Protein AF-A0AA39MH72-F1 (afdb_monomer)

InterPro domains:
  IPR013087 Zinc finger C2H2-type [PS00028] (27-48)
  IPR013087 Zinc finger C2H2-type [PS50157] (1-24)

Nearest PDB structures (foldseek):
  2rsi-assembly1_A  TM=3.973E-01  e=6.800E-02  Homo sapiens
  2rsj-assembly1_A  TM=5.321E-01  e=4.941E-01  Homo sapiens
  1wjp-assembly1_A  TM=3.432E-01  e=1.978E-01  Homo sapiens
  2lv2-assembly1_A  TM=4.718E-01  e=2.105E+00  Homo sapiens

Secondary structure (DSSP, 8-state):
-TTTT---SSHHHHHHHHHH-TTS-B-TTT--B-SSHHHHHHHHHHH-TTTEETTTTEE-S-HHHHHHH-SSSPPPTTS-TTT---------

Radius of gyration: 17.0 Å; Cα contacts (8 Å, |Δi|>4): 91; chains: 1; bounding box: 41×19×47 Å

Sequence (92 aa):
CEQCERSFKSQVSLDEHFRGSPNHPKCHVCGRGFRNQPHCDAHCKMIHASAFCMQCQRVFDNLENHYKSSLFHPKCAWCEPERCVGFPAEEA

Structure (mmCIF, N/CA/C/O backbone):
data_AF-A0AA39MH72-F1
#
_entry.id   AF-A0AA39MH72-F1
#
loop_
_atom_site.group_PDB
_atom_site.id
_atom_site.type_symbol
_atom_site.label_atom_id
_atom_site.label_alt_id
_atom_site.label_comp_id
_atom_site.label_asym_id
_atom_site.label_entity_id
_atom_site.label_seq_id
_atom_site.pdbx_PDB_ins_code
_atom_site.Cartn_x
_atom_site.Cartn_y
_atom_site.Cartn_z
_atom_site.occupancy
_atom_site.B_iso_or_equiv
_atom_site.auth_seq_id
_atom_site.auth_comp_id
_atom_site.auth_asym_id
_atom_site.auth_atom_id
_atom_site.pdbx_PDB_model_num
ATOM 1 N N . CYS A 1 1 ? -5.124 3.888 19.745 1.00 80.81 1 CYS A N 1
ATOM 2 C CA . CYS A 1 1 ? -5.015 4.370 18.362 1.00 80.81 1 CYS A CA 1
ATOM 3 C C . CYS A 1 1 ? -5.205 5.874 18.383 1.00 80.81 1 CYS A C 1
ATOM 5 O O . CYS A 1 1 ? -6.319 6.320 18.624 1.00 80.81 1 CYS A O 1
ATOM 7 N N . GLU A 1 2 ? -4.130 6.623 18.154 1.00 80.31 2 GLU A N 1
ATOM 8 C CA . GLU A 1 2 ? -4.155 8.092 18.148 1.00 80.31 2 GLU A CA 1
ATOM 9 C C 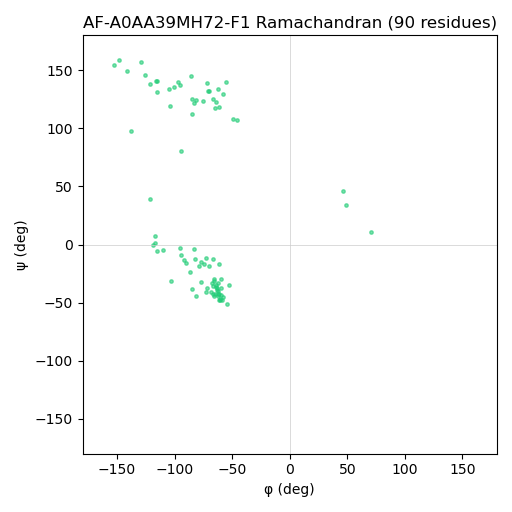. GLU A 1 2 ? -4.979 8.642 16.976 1.00 80.31 2 GLU A C 1
ATOM 11 O O . GLU A 1 2 ? -5.727 9.590 17.145 1.00 80.31 2 GLU A O 1
ATOM 16 N N . GLN A 1 3 ? -4.937 7.984 15.814 1.00 82.44 3 GLN A N 1
ATOM 17 C CA . GLN A 1 3 ? -5.633 8.444 14.608 1.00 82.44 3 GLN A CA 1
ATOM 18 C C . GLN A 1 3 ? -7.142 8.150 14.583 1.00 82.44 3 GLN A C 1
ATOM 20 O O . GLN A 1 3 ? -7.875 8.740 13.798 1.00 82.44 3 GLN A O 1
ATOM 25 N N . CYS A 1 4 ? -7.617 7.223 15.416 1.00 85.62 4 CYS A N 1
ATOM 26 C CA . CYS A 1 4 ? -9.041 6.891 15.538 1.00 85.62 4 CYS A CA 1
ATOM 27 C C . CYS A 1 4 ? -9.593 7.194 16.934 1.00 85.62 4 CYS A C 1
ATOM 29 O O . CYS A 1 4 ? -10.691 6.738 17.240 1.00 85.62 4 CYS A O 1
ATOM 31 N N . GLU A 1 5 ? -8.799 7.840 17.796 1.00 86.56 5 GLU A N 1
ATOM 32 C CA . GLU A 1 5 ? -9.145 8.180 19.186 1.00 86.56 5 GLU A CA 1
ATOM 33 C C . GLU A 1 5 ? -9.730 6.993 19.984 1.00 86.56 5 GLU A C 1
ATOM 35 O O . GLU A 1 5 ? -10.601 7.130 20.839 1.00 86.56 5 GLU A O 1
ATOM 40 N N . ARG A 1 6 ? -9.243 5.779 19.689 1.00 86.12 6 ARG A N 1
ATOM 41 C CA . ARG A 1 6 ? -9.752 4.516 20.247 1.00 86.12 6 ARG A CA 1
ATOM 42 C C . ARG A 1 6 ? -8.718 3.817 21.110 1.00 86.12 6 ARG A C 1
ATOM 44 O O . ARG A 1 6 ? -7.597 3.575 20.659 1.00 86.12 6 ARG A O 1
ATOM 51 N N . SER A 1 7 ? -9.119 3.405 22.306 1.00 88.81 7 SER A N 1
ATOM 52 C CA . SER A 1 7 ? -8.292 2.615 23.224 1.00 88.81 7 SER A CA 1
ATOM 53 C C . SER A 1 7 ? -8.609 1.126 23.100 1.00 88.81 7 SER A C 1
ATOM 55 O O . SER A 1 7 ? -9.767 0.737 22.972 1.00 88.81 7 SER A O 1
ATOM 57 N N . PHE A 1 8 ? -7.575 0.287 23.146 1.00 89.06 8 PHE A N 1
ATOM 58 C CA . PHE A 1 8 ? -7.693 -1.166 23.022 1.00 89.06 8 PHE A CA 1
ATOM 59 C C . PHE A 1 8 ? -7.131 -1.830 24.273 1.00 89.06 8 PHE A C 1
ATOM 61 O O . PHE A 1 8 ? -6.084 -1.431 24.773 1.00 89.06 8 PHE A O 1
ATOM 68 N N . LYS A 1 9 ? -7.828 -2.855 24.765 1.00 90.69 9 LYS A N 1
ATOM 69 C CA . LYS A 1 9 ? -7.474 -3.585 25.993 1.00 90.69 9 LYS A CA 1
ATOM 70 C C . LYS A 1 9 ? -6.322 -4.580 25.816 1.00 90.69 9 LYS A C 1
ATOM 72 O O . LYS A 1 9 ? -5.790 -5.087 26.797 1.00 90.69 9 LYS A O 1
ATOM 77 N N . SER A 1 10 ? -5.962 -4.915 24.577 1.00 92.38 10 SER A N 1
ATOM 78 C CA . SER A 1 10 ? -4.929 -5.913 24.280 1.00 92.38 10 SER A CA 1
ATOM 79 C C . SER A 1 10 ? -4.250 -5.650 22.938 1.00 92.38 10 SER A C 1
ATOM 81 O O . SER A 1 10 ? -4.870 -5.118 22.012 1.00 92.38 10 SER A O 1
ATOM 83 N N . GLN A 1 11 ? -3.005 -6.112 22.796 1.00 86.56 11 GLN A N 1
ATOM 84 C CA . GLN A 1 11 ? -2.256 -6.017 21.538 1.00 86.56 11 GLN A CA 1
ATOM 85 C C . GLN A 1 11 ? -2.965 -6.746 20.387 1.00 86.56 11 GLN A C 1
ATOM 87 O O . GLN A 1 11 ? -3.002 -6.238 19.274 1.00 86.56 11 GLN A O 1
ATOM 92 N N . VAL A 1 12 ? -3.597 -7.892 20.666 1.00 89.00 12 VAL A N 1
ATOM 93 C CA . VAL A 1 12 ? -4.368 -8.661 19.672 1.00 89.00 12 VAL A CA 1
ATOM 94 C C . VAL A 1 12 ? -5.534 -7.838 19.116 1.00 89.00 12 VAL A C 1
ATOM 96 O O . VAL A 1 12 ? -5.690 -7.737 17.905 1.00 89.00 12 VAL A O 1
ATOM 99 N N . SER A 1 13 ? -6.304 -7.177 19.988 1.00 90.88 13 SER A N 1
ATOM 100 C CA . SER A 1 13 ? -7.409 -6.309 19.556 1.00 90.88 13 SER A CA 1
ATOM 101 C C . SER A 1 13 ? -6.937 -5.076 18.781 1.00 90.88 13 SER A C 1
ATOM 103 O O . SER A 1 13 ? -7.654 -4.577 17.918 1.00 90.88 13 SER A O 1
ATOM 105 N N . LEU A 1 14 ? -5.728 -4.589 19.074 1.00 88.88 14 LEU A N 1
ATOM 106 C CA . LEU A 1 14 ? -5.121 -3.481 18.348 1.00 88.88 14 LEU A CA 1
ATOM 107 C C . LEU A 1 14 ? -4.662 -3.91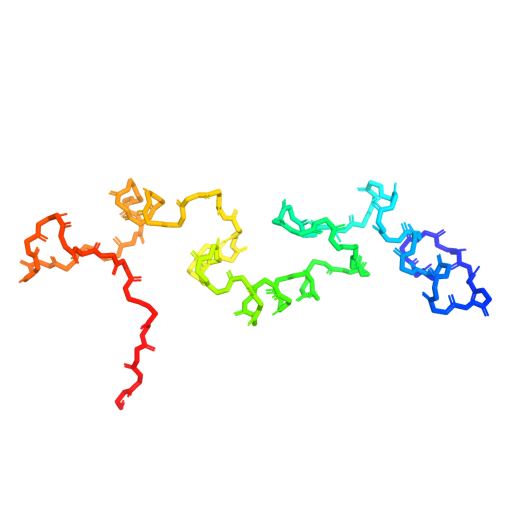4 16.942 1.00 88.88 14 LEU A C 1
ATOM 109 O O . LEU A 1 14 ? 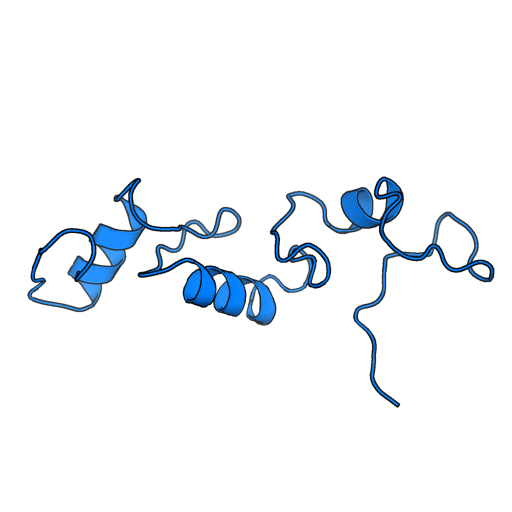-4.869 -3.174 15.984 1.00 88.88 14 LEU A O 1
ATOM 113 N N . ASP A 1 15 ? -4.079 -5.109 16.807 1.00 85.75 15 ASP A N 1
ATOM 114 C CA . ASP A 1 15 ? -3.666 -5.678 15.515 1.00 85.75 15 ASP A CA 1
ATOM 115 C C . ASP A 1 15 ? -4.879 -5.962 14.612 1.00 85.75 15 ASP A C 1
ATOM 117 O O . ASP A 1 15 ? -4.878 -5.577 13.442 1.00 85.75 15 ASP A O 1
ATOM 121 N N . GLU A 1 16 ? -5.960 -6.523 15.168 1.00 88.69 16 GLU A N 1
ATOM 122 C CA . GLU A 1 16 ? -7.235 -6.674 14.451 1.00 88.69 16 GLU A CA 1
ATOM 123 C C . GLU A 1 16 ? -7.806 -5.331 13.992 1.00 88.69 16 GLU A C 1
ATOM 125 O O . GLU A 1 16 ? -8.225 -5.196 12.841 1.00 88.69 16 GLU A O 1
ATOM 130 N N . HIS A 1 17 ? -7.772 -4.312 14.857 1.00 91.44 17 HIS A N 1
ATOM 131 C CA . HIS A 1 17 ? -8.194 -2.964 14.480 1.00 91.44 17 HIS A CA 1
ATOM 132 C C . HIS A 1 17 ? -7.387 -2.429 13.296 1.00 91.44 17 HIS A C 1
ATOM 134 O O . HIS A 1 17 ? -7.974 -1.904 12.353 1.00 91.44 17 HIS A O 1
ATOM 140 N N . PHE A 1 18 ? -6.063 -2.588 13.293 1.00 90.12 18 PHE A N 1
ATOM 141 C CA . PHE A 1 18 ? -5.247 -2.149 12.159 1.00 90.12 18 PHE A CA 1
ATOM 142 C C . PHE A 1 18 ? -5.500 -2.961 10.888 1.00 90.12 18 PHE A C 1
ATOM 144 O O . PHE A 1 18 ? -5.414 -2.408 9.796 1.00 90.12 18 PHE A O 1
ATOM 151 N N . ARG A 1 19 ? -5.811 -4.256 11.002 1.00 85.81 19 ARG A N 1
ATOM 152 C CA . ARG A 1 19 ? -6.142 -5.107 9.848 1.00 85.81 19 ARG A CA 1
ATOM 153 C C . ARG A 1 19 ? -7.468 -4.726 9.194 1.00 85.81 19 ARG A C 1
ATOM 155 O O . ARG A 1 19 ? -7.562 -4.742 7.968 1.00 85.81 19 ARG A O 1
ATOM 162 N N . GLY A 1 20 ? -8.480 -4.408 9.999 1.00 84.62 20 GLY A N 1
ATOM 163 C CA . GLY A 1 20 ? -9.830 -4.091 9.526 1.00 84.62 20 GLY A CA 1
ATOM 164 C C . GLY A 1 20 ? -10.077 -2.613 9.222 1.00 84.62 20 GLY A C 1
ATOM 165 O O . GLY A 1 20 ? -11.058 -2.286 8.558 1.00 84.62 20 GLY A O 1
ATOM 166 N N . SER A 1 21 ? -9.223 -1.705 9.699 1.00 86.06 21 SER A N 1
ATOM 167 C CA . SER A 1 21 ? -9.459 -0.269 9.552 1.00 86.06 21 SER A CA 1
ATOM 168 C C . SER A 1 21 ? -8.962 0.268 8.203 1.00 86.06 21 SER A C 1
ATOM 170 O O . SER A 1 21 ? -7.773 0.157 7.908 1.00 86.06 21 SER A O 1
ATOM 172 N N . PRO A 1 22 ? -9.819 0.938 7.407 1.00 82.50 22 PRO A N 1
ATOM 173 C CA . PRO A 1 22 ? -9.402 1.611 6.174 1.00 82.50 22 PRO A CA 1
ATOM 174 C C . PRO A 1 22 ? -8.549 2.862 6.434 1.00 82.50 22 PRO A C 1
ATOM 176 O O . PRO A 1 22 ? -7.845 3.319 5.540 1.00 82.50 22 PRO A O 1
ATOM 179 N N . ASN A 1 23 ? -8.590 3.405 7.656 1.00 85.25 23 ASN A N 1
ATOM 180 C CA . ASN A 1 23 ? -7.791 4.565 8.058 1.00 85.25 23 ASN A CA 1
ATOM 181 C C . ASN A 1 23 ? -6.363 4.191 8.475 1.00 85.25 23 ASN A C 1
ATOM 183 O O . ASN A 1 23 ? -5.573 5.074 8.804 1.00 85.25 23 ASN A O 1
ATOM 187 N N . HIS A 1 24 ? -6.038 2.897 8.498 1.00 89.56 24 HIS A N 1
ATOM 188 C CA . HIS A 1 24 ? -4.713 2.413 8.842 1.00 89.56 24 HIS A CA 1
ATOM 189 C C . HIS A 1 24 ? -4.053 1.725 7.653 1.00 89.56 24 HIS A C 1
ATOM 191 O O . HIS A 1 24 ? -4.705 0.993 6.905 1.00 89.56 24 HIS A O 1
ATOM 197 N N . PRO A 1 25 ? -2.742 1.931 7.472 1.00 87.62 25 PRO A N 1
ATOM 198 C CA . PRO A 1 25 ? -2.020 1.269 6.411 1.00 87.62 25 PRO A CA 1
ATOM 199 C C . PRO A 1 25 ? -1.885 -0.211 6.727 1.00 87.62 25 PRO A C 1
ATOM 201 O O . PRO A 1 25 ? -1.477 -0.616 7.818 1.00 87.62 25 PRO A O 1
ATOM 204 N N . LYS A 1 26 ? -2.201 -1.021 5.725 1.00 88.12 26 LYS A N 1
ATOM 205 C CA . LYS A 1 26 ? -2.004 -2.464 5.742 1.00 88.12 26 LYS A CA 1
ATOM 206 C C . LYS A 1 26 ? -1.007 -2.851 4.665 1.00 88.12 26 LYS A C 1
ATOM 208 O O . LYS A 1 26 ? -1.056 -2.334 3.548 1.00 88.12 26 LYS A O 1
ATOM 213 N N . CYS A 1 27 ? -0.137 -3.800 4.970 1.00 86.19 27 CYS A N 1
ATOM 214 C CA . CYS A 1 27 ? 0.728 -4.388 3.964 1.00 86.19 27 CYS A CA 1
ATOM 215 C C . CYS A 1 27 ? -0.140 -5.120 2.938 1.00 86.19 27 CYS A C 1
ATOM 217 O O . CYS A 1 27 ? -0.899 -6.018 3.295 1.00 86.19 27 CYS A O 1
ATOM 219 N N . HIS A 1 28 ? -0.032 -4.745 1.666 1.00 82.12 28 HIS A N 1
ATOM 220 C CA . HIS A 1 28 ? -0.811 -5.373 0.595 1.00 82.12 28 HIS A CA 1
ATOM 221 C C . HIS A 1 28 ? -0.294 -6.777 0.238 1.00 82.12 28 HIS A C 1
ATOM 223 O O . HIS A 1 28 ? -1.035 -7.565 -0.332 1.00 82.12 28 HIS A O 1
ATOM 229 N N . VAL A 1 29 ? 0.935 -7.118 0.648 1.00 82.00 29 VAL A N 1
ATOM 230 C CA . VAL A 1 29 ? 1.565 -8.421 0.372 1.00 82.00 29 VAL A CA 1
ATOM 231 C C . VAL A 1 29 ? 1.104 -9.500 1.354 1.00 82.00 29 VAL A C 1
ATOM 233 O O . VAL A 1 29 ? 0.795 -10.610 0.941 1.00 82.00 29 VAL A O 1
ATOM 236 N N . CYS A 1 30 ? 1.040 -9.197 2.657 1.00 85.81 30 CYS A N 1
ATOM 237 C CA . CYS A 1 30 ? 0.660 -10.177 3.689 1.00 85.81 30 CYS A CA 1
ATOM 238 C C . CYS A 1 30 ? -0.604 -9.819 4.484 1.00 85.81 30 CYS A C 1
ATOM 240 O O . CYS A 1 30 ? -0.988 -10.549 5.397 1.00 85.81 30 CYS A O 1
ATOM 242 N N . GLY A 1 31 ? -1.238 -8.680 4.199 1.00 84.75 31 GLY A N 1
ATOM 243 C CA . GLY A 1 31 ? -2.458 -8.239 4.881 1.00 84.75 31 GLY A CA 1
ATOM 244 C C . GLY A 1 31 ? -2.261 -7.800 6.336 1.00 84.75 31 GLY A C 1
ATOM 245 O O . GLY A 1 31 ? -3.242 -7.620 7.055 1.00 84.75 31 GLY A O 1
ATOM 246 N N . ARG A 1 32 ? -1.020 -7.638 6.815 1.00 86.81 32 ARG A N 1
ATOM 247 C CA . ARG A 1 32 ? -0.755 -7.158 8.181 1.00 86.81 32 ARG A CA 1
ATOM 248 C C . ARG A 1 32 ? -1.122 -5.679 8.318 1.00 86.81 32 ARG A C 1
ATOM 250 O O . ARG A 1 32 ? -0.728 -4.880 7.476 1.00 86.81 32 ARG A O 1
ATOM 257 N N . GLY A 1 33 ? -1.856 -5.324 9.369 1.00 89.62 33 GLY A N 1
ATOM 258 C CA . GLY A 1 33 ? -2.206 -3.939 9.682 1.00 89.62 33 GLY A CA 1
ATOM 259 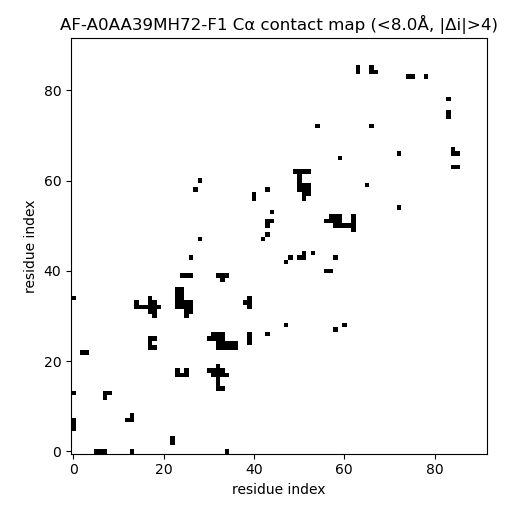C C . GLY A 1 33 ? -1.116 -3.242 10.495 1.00 89.62 33 GLY A C 1
ATOM 260 O O . GLY A 1 33 ? -0.480 -3.862 11.347 1.00 89.62 33 GLY A O 1
ATOM 261 N N . PHE A 1 34 ? -0.915 -1.949 10.262 1.00 88.81 34 PHE A N 1
ATOM 262 C CA . PHE A 1 34 ? 0.053 -1.127 10.983 1.00 88.81 34 PHE A CA 1
ATOM 263 C C . PHE A 1 34 ? -0.590 0.142 11.516 1.00 88.81 34 PHE A C 1
ATOM 265 O O . PHE A 1 34 ? -1.567 0.647 10.975 1.00 88.81 34 PHE A O 1
ATOM 272 N N . ARG A 1 35 ? 0.020 0.711 12.559 1.00 86.56 35 ARG A N 1
ATOM 273 C CA . ARG A 1 35 ? -0.430 1.992 13.107 1.00 86.56 35 ARG A CA 1
ATOM 274 C C . ARG A 1 35 ? -0.321 3.138 12.094 1.00 86.56 35 ARG A C 1
ATOM 276 O O . ARG A 1 35 ? -1.242 3.939 11.983 1.00 86.56 35 ARG A O 1
ATOM 283 N N . ASN A 1 36 ? 0.790 3.194 11.355 1.00 87.00 36 ASN A N 1
ATOM 284 C CA . ASN A 1 36 ? 1.179 4.325 10.514 1.00 87.00 36 ASN A CA 1
ATOM 285 C C . ASN A 1 36 ? 1.973 3.829 9.296 1.00 87.00 36 ASN A C 1
ATOM 287 O O . ASN A 1 36 ? 2.581 2.755 9.340 1.00 87.00 36 ASN A O 1
ATOM 291 N N . GLN A 1 37 ? 2.019 4.656 8.248 1.00 85.81 37 GLN A N 1
ATOM 292 C CA . GLN A 1 37 ? 2.687 4.362 6.979 1.00 85.81 37 GLN A CA 1
ATOM 293 C C . GLN A 1 37 ? 4.166 3.967 7.165 1.00 85.81 37 GLN A C 1
ATOM 295 O O . GLN A 1 37 ? 4.509 2.855 6.778 1.00 85.81 37 GLN A O 1
ATOM 300 N N . PRO A 1 38 ? 5.010 4.727 7.899 1.00 87.06 38 PRO A N 1
ATOM 301 C CA . PRO A 1 38 ? 6.422 4.368 8.086 1.00 87.06 38 PRO A CA 1
ATOM 302 C C . PRO A 1 38 ? 6.650 3.006 8.760 1.00 87.06 38 PRO A C 1
ATOM 304 O O . PRO A 1 38 ? 7.650 2.347 8.494 1.00 87.06 38 PRO A O 1
ATOM 307 N N . HIS A 1 39 ? 5.732 2.551 9.620 1.00 88.25 39 HIS A N 1
ATOM 308 C CA . HIS A 1 39 ? 5.815 1.208 10.203 1.00 88.25 39 HIS A CA 1
ATOM 309 C C . HIS A 1 39 ? 5.498 0.119 9.173 1.00 88.25 39 HIS A C 1
ATOM 311 O O . HIS A 1 39 ? 6.131 -0.936 9.188 1.00 88.25 39 HIS A O 1
ATOM 317 N N . CYS A 1 40 ? 4.533 0.373 8.286 1.00 88.75 40 CYS A N 1
ATOM 318 C CA . CYS A 1 40 ? 4.236 -0.521 7.174 1.00 88.75 40 CYS A CA 1
ATOM 319 C C . CYS A 1 40 ? 5.413 -0.576 6.192 1.00 88.75 40 CYS A C 1
ATOM 321 O O . CYS A 1 40 ? 5.812 -1.667 5.796 1.00 88.75 40 CYS A O 1
ATOM 323 N N . ASP A 1 41 ? 6.008 0.567 5.847 1.00 85.88 41 ASP A N 1
ATOM 324 C CA . ASP A 1 41 ? 7.176 0.640 4.962 1.00 85.88 41 ASP A CA 1
ATOM 325 C C . ASP A 1 41 ? 8.393 -0.077 5.552 1.00 85.88 41 ASP A C 1
ATOM 327 O O . ASP A 1 41 ? 9.023 -0.879 4.867 1.00 85.88 41 ASP A O 1
ATOM 331 N N . ALA A 1 42 ? 8.686 0.115 6.843 1.00 87.81 42 ALA A N 1
ATOM 332 C CA . ALA A 1 42 ? 9.758 -0.613 7.523 1.00 87.81 42 ALA A CA 1
ATOM 333 C C . ALA A 1 42 ? 9.516 -2.133 7.526 1.00 87.81 42 ALA A C 1
ATOM 335 O O . ALA A 1 42 ? 10.432 -2.907 7.247 1.00 87.81 42 ALA A O 1
ATOM 336 N N . HIS A 1 43 ? 8.280 -2.573 7.787 1.00 90.25 43 HIS A N 1
ATOM 337 C CA . HIS A 1 43 ? 7.900 -3.984 7.664 1.00 90.25 43 HIS A CA 1
ATOM 338 C C . HIS A 1 43 ? 8.120 -4.501 6.241 1.00 90.25 43 HIS A C 1
ATOM 340 O O . HIS A 1 43 ? 8.729 -5.552 6.064 1.00 90.25 43 HIS A O 1
ATOM 346 N N . CYS A 1 44 ? 7.664 -3.767 5.226 1.00 87.12 44 CYS A N 1
ATOM 347 C CA . CYS A 1 44 ? 7.840 -4.158 3.832 1.00 87.12 44 CYS A CA 1
ATOM 348 C C . CYS A 1 44 ? 9.319 -4.220 3.453 1.00 87.12 44 CYS A C 1
ATOM 350 O O . CYS A 1 44 ? 9.729 -5.175 2.809 1.00 87.12 44 CYS A O 1
ATOM 352 N N . LYS A 1 45 ? 10.142 -3.280 3.919 1.00 84.12 45 LYS A N 1
ATOM 353 C CA . LYS A 1 45 ? 11.588 -3.286 3.688 1.00 84.12 45 LYS A CA 1
ATOM 354 C C . LYS A 1 45 ? 12.281 -4.502 4.311 1.00 84.12 45 LYS A C 1
ATOM 356 O O . LYS A 1 45 ? 13.192 -5.041 3.698 1.00 84.12 45 LYS A O 1
ATOM 361 N N . MET A 1 46 ? 11.872 -4.938 5.505 1.00 84.69 46 MET A N 1
ATOM 362 C CA . MET A 1 46 ? 12.513 -6.067 6.200 1.00 84.69 46 MET A CA 1
ATOM 363 C C . MET A 1 46 ? 11.979 -7.438 5.769 1.00 84.69 46 MET A C 1
ATOM 365 O O . MET A 1 46 ? 12.743 -8.392 5.686 1.00 84.69 46 MET A O 1
ATOM 369 N N . ILE A 1 47 ? 10.670 -7.553 5.532 1.00 86.38 47 ILE A N 1
ATOM 370 C CA . ILE A 1 47 ? 9.986 -8.838 5.304 1.00 86.38 47 ILE A CA 1
ATOM 371 C C . ILE A 1 47 ? 9.670 -9.064 3.821 1.00 86.38 47 ILE A C 1
ATOM 373 O O . ILE A 1 47 ? 9.654 -10.198 3.352 1.00 86.38 47 ILE A O 1
ATOM 377 N N . HIS A 1 48 ? 9.427 -7.990 3.069 1.00 83.69 48 HIS A N 1
ATOM 378 C CA . HIS A 1 48 ? 9.063 -8.016 1.650 1.00 83.69 48 HIS A CA 1
ATOM 379 C C . HIS A 1 48 ? 10.068 -7.225 0.807 1.00 83.69 48 HIS A C 1
ATOM 381 O O . HIS A 1 48 ? 9.678 -6.529 -0.129 1.00 83.69 48 HIS A O 1
ATOM 387 N N . ALA A 1 49 ? 11.361 -7.321 1.139 1.00 76.69 49 ALA A N 1
ATOM 388 C CA . ALA A 1 49 ? 12.431 -6.606 0.443 1.00 76.69 49 ALA A CA 1
ATOM 389 C C . ALA A 1 49 ? 12.389 -6.833 -1.081 1.00 76.69 49 ALA A C 1
ATOM 391 O O . ALA A 1 49 ? 12.621 -5.911 -1.853 1.00 76.69 49 ALA A O 1
ATOM 392 N N . SER A 1 50 ? 11.998 -8.037 -1.514 1.00 74.38 50 SER A N 1
ATOM 393 C CA . SER A 1 50 ? 11.829 -8.412 -2.924 1.00 74.38 50 SER A CA 1
ATOM 394 C C . SER A 1 50 ? 10.604 -7.804 -3.620 1.00 74.38 50 SER A C 1
ATOM 396 O O . SER A 1 50 ? 10.507 -7.894 -4.838 1.00 74.38 50 SER A O 1
ATOM 398 N N . ALA A 1 51 ? 9.671 -7.197 -2.882 1.00 79.38 51 ALA A N 1
ATOM 399 C CA . ALA A 1 51 ? 8.482 -6.517 -3.406 1.00 79.38 51 ALA A CA 1
ATOM 400 C C . ALA A 1 51 ? 8.496 -4.998 -3.130 1.00 79.38 51 ALA A C 1
ATOM 402 O O . ALA A 1 51 ? 7.610 -4.272 -3.581 1.00 79.38 51 ALA A O 1
ATOM 403 N N . PHE A 1 52 ? 9.481 -4.501 -2.375 1.00 81.06 52 PHE A N 1
ATOM 404 C CA . PHE A 1 52 ? 9.580 -3.108 -1.948 1.00 81.06 52 PHE A CA 1
ATOM 405 C C . PHE A 1 52 ? 10.636 -2.344 -2.753 1.00 81.06 52 PHE A C 1
ATOM 407 O O . PHE A 1 52 ? 11.826 -2.642 -2.687 1.00 81.06 52 PHE A O 1
ATOM 414 N N . CYS A 1 53 ? 10.217 -1.299 -3.465 1.00 80.88 53 CYS A N 1
ATOM 415 C CA . CYS A 1 53 ? 11.142 -0.380 -4.118 1.00 80.88 53 CYS A CA 1
ATOM 416 C C . CYS A 1 53 ? 11.584 0.694 -3.125 1.00 80.88 53 CYS A C 1
ATOM 418 O O . CYS A 1 53 ? 10.800 1.571 -2.754 1.00 80.88 53 CYS A O 1
ATOM 420 N N . MET A 1 54 ? 12.862 0.682 -2.741 1.00 72.06 54 MET A N 1
ATOM 421 C CA . MET A 1 54 ? 13.422 1.697 -1.841 1.00 72.06 54 MET A CA 1
ATOM 422 C C . MET A 1 54 ? 13.445 3.103 -2.451 1.00 72.06 54 MET A C 1
ATOM 424 O O . MET A 1 54 ? 13.315 4.079 -1.720 1.00 72.06 54 MET A O 1
ATOM 428 N N . GLN A 1 55 ? 13.593 3.225 -3.769 1.00 76.25 55 GLN A N 1
ATOM 429 C CA . GLN A 1 55 ? 13.663 4.526 -4.447 1.00 76.25 55 GLN A CA 1
ATOM 430 C C . GLN A 1 55 ? 12.279 5.173 -4.582 1.00 76.25 55 GLN A C 1
ATOM 432 O O . GLN A 1 55 ? 12.156 6.389 -4.492 1.00 76.25 55 GLN A O 1
ATOM 437 N N . CYS A 1 56 ? 11.228 4.363 -4.729 1.00 80.06 56 CYS A N 1
ATOM 438 C CA . CYS A 1 56 ? 9.848 4.843 -4.762 1.00 80.06 56 CYS A CA 1
ATOM 439 C C . CYS A 1 56 ? 9.147 4.806 -3.396 1.00 80.06 56 CYS A C 1
ATOM 441 O O . CYS A 1 56 ? 8.032 5.313 -3.307 1.00 80.06 56 CYS A O 1
ATOM 443 N N . GLN A 1 57 ? 9.761 4.192 -2.372 1.00 76.06 57 GLN A N 1
ATOM 444 C CA . GLN A 1 57 ? 9.157 3.916 -1.057 1.00 76.06 57 GLN A CA 1
ATOM 445 C C . GLN A 1 57 ? 7.749 3.317 -1.201 1.00 76.06 57 GLN A C 1
ATOM 447 O O . GLN A 1 57 ? 6.773 3.785 -0.618 1.00 76.06 57 GLN A O 1
ATOM 452 N N . ARG A 1 58 ? 7.631 2.329 -2.093 1.00 77.38 58 ARG A N 1
ATOM 453 C CA . ARG A 1 58 ? 6.361 1.715 -2.481 1.00 77.38 58 ARG A CA 1
ATOM 454 C C . ARG A 1 58 ? 6.522 0.222 -2.675 1.00 77.38 58 ARG A C 1
ATOM 456 O O . ARG A 1 58 ? 7.577 -0.262 -3.079 1.00 77.38 58 ARG A O 1
ATOM 463 N N . VAL A 1 59 ? 5.438 -0.487 -2.400 1.00 79.62 59 VAL A N 1
ATOM 464 C CA . VAL A 1 59 ? 5.332 -1.926 -2.617 1.00 79.62 59 VAL A CA 1
ATOM 465 C C . VAL A 1 59 ? 4.684 -2.168 -3.974 1.00 79.62 59 VAL A C 1
ATOM 467 O O . VAL A 1 59 ? 3.716 -1.490 -4.316 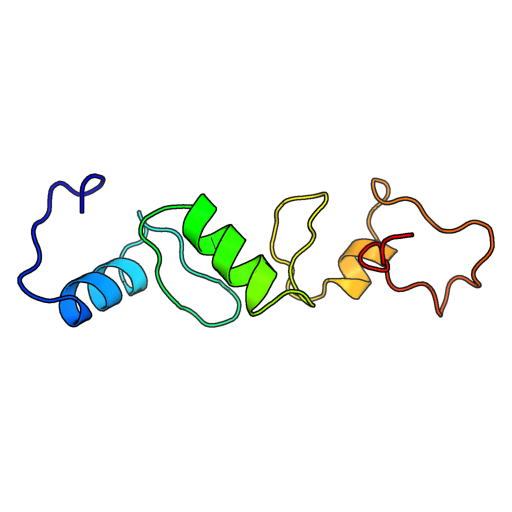1.00 79.62 59 VAL A O 1
ATOM 470 N N . PHE A 1 60 ? 5.211 -3.126 -4.727 1.00 80.75 60 PHE A N 1
ATOM 471 C CA . PHE A 1 60 ? 4.721 -3.506 -6.048 1.00 80.75 60 PHE A CA 1
ATOM 472 C C . PHE A 1 60 ? 4.420 -5.003 -6.087 1.00 80.75 60 PHE A C 1
ATOM 474 O O . PHE A 1 60 ? 5.137 -5.791 -5.474 1.00 80.75 60 PHE A O 1
ATOM 481 N N . ASP A 1 61 ? 3.397 -5.401 -6.849 1.00 78.25 61 ASP A N 1
ATOM 482 C CA . ASP A 1 61 ? 3.054 -6.817 -7.048 1.00 78.25 61 ASP A CA 1
ATOM 483 C C . ASP A 1 61 ? 4.184 -7.588 -7.745 1.00 78.25 61 ASP A C 1
ATOM 485 O O . ASP A 1 61 ? 4.423 -8.759 -7.465 1.00 78.25 61 ASP A O 1
ATOM 489 N N . ASN A 1 62 ? 4.912 -6.911 -8.639 1.00 78.69 62 ASN A N 1
ATOM 490 C CA . ASN A 1 62 ? 6.110 -7.434 -9.280 1.00 78.69 62 ASN A CA 1
ATOM 491 C C . ASN A 1 62 ? 7.192 -6.346 -9.335 1.00 78.69 6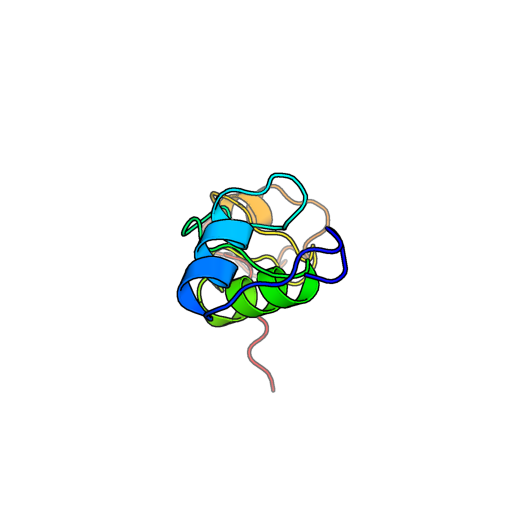2 ASN A C 1
ATOM 493 O O . ASN A 1 62 ? 7.188 -5.482 -10.217 1.00 78.69 62 ASN A O 1
ATOM 497 N N . LEU A 1 63 ? 8.115 -6.395 -8.372 1.00 77.75 63 LEU A N 1
ATOM 498 C CA . LEU A 1 63 ? 9.203 -5.428 -8.251 1.00 77.75 63 LEU A CA 1
ATOM 499 C C . LEU A 1 63 ? 10.162 -5.483 -9.446 1.00 77.75 63 LEU A C 1
ATOM 501 O O . LEU A 1 63 ? 10.610 -4.442 -9.917 1.00 77.75 63 LEU A O 1
ATOM 505 N N . GLU A 1 64 ? 10.432 -6.672 -9.983 1.00 75.94 64 GLU A N 1
ATOM 506 C CA . GLU A 1 64 ? 11.265 -6.825 -11.176 1.00 7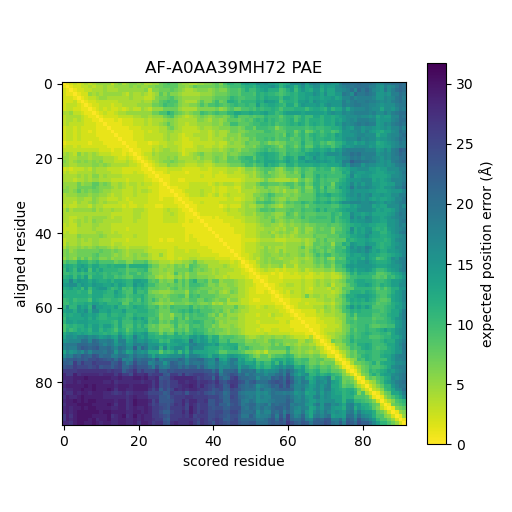5.94 64 GLU A CA 1
ATOM 507 C C . GLU A 1 64 ? 10.636 -6.110 -12.378 1.00 75.94 64 GLU A C 1
ATOM 509 O O . GLU A 1 64 ? 11.301 -5.327 -13.058 1.00 75.94 64 GLU A O 1
ATOM 514 N N . ASN A 1 65 ? 9.341 -6.321 -12.617 1.00 78.88 65 ASN A N 1
ATOM 515 C CA . ASN A 1 65 ? 8.640 -5.637 -13.700 1.00 78.88 65 ASN A CA 1
ATOM 516 C C . ASN A 1 65 ? 8.583 -4.117 -13.477 1.00 78.88 65 ASN A C 1
ATOM 518 O O . ASN A 1 65 ? 8.683 -3.344 -14.432 1.00 78.88 65 ASN A O 1
ATOM 522 N N . HIS A 1 66 ? 8.468 -3.673 -12.223 1.00 83.38 66 HIS A N 1
ATOM 523 C CA . HIS A 1 66 ? 8.587 -2.261 -11.869 1.00 83.38 66 HIS A CA 1
ATOM 524 C C . HIS A 1 66 ? 9.969 -1.703 -12.239 1.00 83.38 66 HIS A C 1
ATOM 526 O O . HIS A 1 66 ? 10.030 -0.691 -12.925 1.00 83.38 66 HIS A O 1
ATOM 532 N N . TYR A 1 67 ? 11.075 -2.372 -11.898 1.00 75.00 67 TYR A N 1
ATOM 533 C CA . TYR A 1 67 ? 12.414 -1.920 -12.303 1.00 75.00 67 TYR A CA 1
ATOM 534 C C . TYR A 1 67 ? 12.614 -1.929 -13.826 1.00 75.00 67 TYR A C 1
ATOM 536 O O . TYR A 1 67 ? 13.226 -1.005 -14.359 1.00 75.00 67 TYR A O 1
ATOM 544 N N . LYS A 1 68 ? 12.057 -2.917 -14.541 1.00 74.75 68 LYS A N 1
ATOM 545 C CA . LYS A 1 68 ? 12.121 -3.007 -16.014 1.00 74.75 68 LYS A CA 1
ATOM 546 C C . LYS A 1 68 ? 11.348 -1.878 -16.711 1.00 74.75 68 LYS A C 1
ATOM 548 O O . LYS A 1 68 ? 11.835 -1.303 -17.688 1.00 74.75 68 LYS A O 1
ATOM 553 N N . SER A 1 69 ? 10.149 -1.559 -16.218 1.00 77.12 69 SER A N 1
ATOM 554 C CA . SER A 1 69 ? 9.257 -0.546 -16.810 1.00 77.12 69 SER A CA 1
ATOM 555 C C . SER A 1 69 ? 9.524 0.881 -16.324 1.00 77.12 69 SER A C 1
ATOM 557 O O . SER A 1 69 ? 9.215 1.836 -17.037 1.00 77.12 69 SER A O 1
ATOM 559 N N . SER A 1 70 ? 10.126 1.055 -15.148 1.00 76.06 70 SER A N 1
ATOM 560 C CA . SER A 1 70 ? 10.444 2.371 -14.602 1.00 76.06 70 SER A CA 1
ATOM 561 C C . SER A 1 70 ? 11.511 3.081 -15.428 1.00 76.06 70 SER A C 1
ATOM 563 O O . SER A 1 70 ? 12.627 2.604 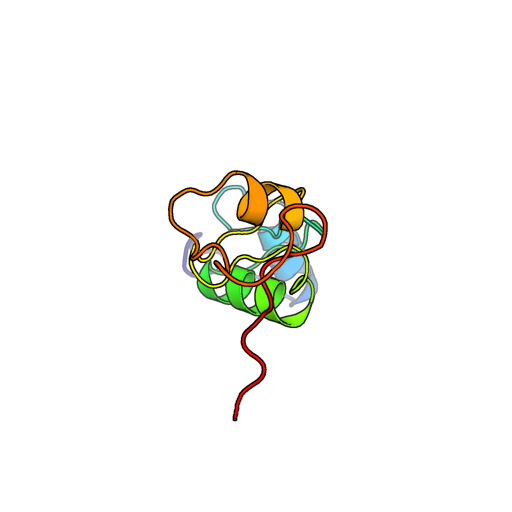-15.618 1.00 76.06 70 SER A O 1
ATOM 565 N N . LEU A 1 71 ? 11.174 4.292 -15.863 1.00 70.62 71 LEU A N 1
ATOM 566 C CA . LEU A 1 71 ? 12.112 5.224 -16.494 1.00 70.62 71 LEU A CA 1
ATOM 567 C C . LEU A 1 71 ? 12.938 6.008 -15.462 1.00 70.62 71 LEU A C 1
ATOM 569 O O . LEU A 1 71 ? 13.922 6.646 -15.815 1.00 70.62 71 LEU A O 1
ATOM 573 N N . PHE A 1 72 ? 12.530 5.949 -14.191 1.00 68.50 72 PHE A N 1
ATOM 574 C CA . PHE A 1 72 ? 13.137 6.676 -13.075 1.00 68.50 72 PHE A CA 1
ATOM 575 C C . PHE A 1 72 ? 14.167 5.851 -12.293 1.00 68.50 72 PHE A C 1
ATOM 577 O O . PHE A 1 72 ? 14.790 6.379 -11.375 1.00 68.50 72 PHE A O 1
ATOM 584 N N . HIS A 1 73 ? 14.357 4.573 -12.642 1.00 71.56 73 HIS A N 1
ATOM 585 C CA . HIS A 1 73 ? 15.414 3.746 -12.067 1.00 71.56 73 HIS A CA 1
ATOM 586 C C . HIS A 1 73 ? 16.593 3.657 -13.033 1.00 71.56 73 HIS A C 1
ATOM 588 O O . HIS A 1 73 ? 16.380 3.477 -14.236 1.00 71.56 73 HIS A O 1
ATOM 594 N N . PRO A 1 74 ? 17.833 3.793 -12.531 1.00 65.38 74 PRO A N 1
ATOM 595 C CA . PRO A 1 74 ? 19.013 3.719 -13.372 1.00 65.38 74 PRO A CA 1
ATOM 596 C C . PRO A 1 74 ? 19.081 2.340 -14.031 1.00 65.38 74 PRO A C 1
ATOM 598 O O . PRO A 1 74 ? 19.163 1.311 -13.361 1.00 65.38 74 PRO A O 1
ATOM 601 N N . LYS A 1 75 ? 19.034 2.326 -15.364 1.00 64.44 75 LYS A N 1
ATOM 602 C CA . LYS A 1 75 ? 19.269 1.123 -16.162 1.00 64.44 75 LYS A CA 1
ATOM 603 C C . LYS A 1 75 ? 20.775 0.946 -16.279 1.00 64.44 75 LYS A C 1
ATOM 605 O O . LYS A 1 75 ? 21.469 1.869 -16.704 1.00 64.44 75 LYS A O 1
ATOM 610 N N . CYS A 1 76 ? 21.293 -0.210 -15.873 1.00 61.09 76 CYS A N 1
ATOM 611 C CA . CYS A 1 76 ? 22.717 -0.475 -16.018 1.00 61.09 76 CYS A CA 1
ATOM 612 C C . CYS A 1 76 ? 23.062 -0.533 -17.511 1.00 61.09 76 CYS A C 1
ATOM 614 O O . CYS A 1 76 ? 22.571 -1.402 -18.225 1.00 61.09 76 CYS A O 1
ATOM 616 N N . ALA A 1 77 ? 23.913 0.382 -17.976 1.00 55.09 77 ALA A N 1
ATOM 617 C CA . ALA A 1 77 ? 24.372 0.419 -19.366 1.00 55.09 77 ALA A CA 1
ATOM 618 C C . ALA A 1 77 ? 25.255 -0.788 -19.749 1.00 55.09 77 ALA A C 1
ATOM 620 O O . ALA A 1 77 ? 25.528 -0.997 -20.926 1.00 55.09 77 ALA A O 1
ATOM 621 N N . TRP A 1 78 ? 25.700 -1.565 -18.754 1.00 53.09 78 TRP A N 1
ATOM 622 C CA . TRP A 1 78 ? 26.666 -2.660 -18.890 1.00 53.09 78 TRP A CA 1
ATOM 623 C C . TRP A 1 78 ? 26.060 -4.054 -18.692 1.00 53.09 78 TRP A C 1
ATOM 625 O O . TRP A 1 78 ? 26.759 -5.051 -18.858 1.00 53.09 78 TRP A O 1
ATOM 635 N N . CYS A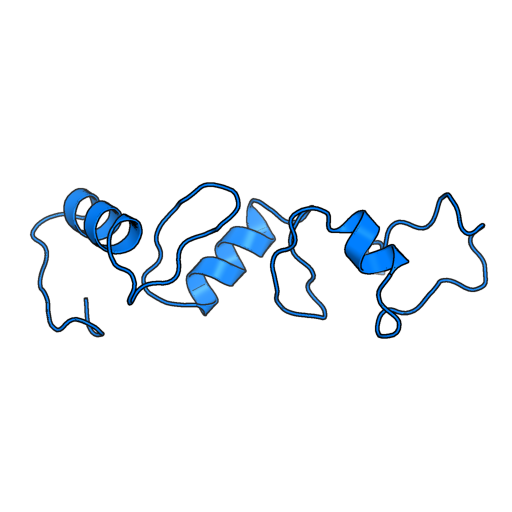 1 79 ? 24.780 -4.150 -18.334 1.00 53.47 79 CYS A N 1
ATOM 636 C CA . CYS A 1 79 ? 24.093 -5.429 -18.185 1.00 53.47 79 CYS A CA 1
ATOM 637 C C . CYS A 1 79 ? 23.160 -5.653 -19.377 1.00 53.47 79 CYS A C 1
ATOM 639 O O . CYS A 1 79 ? 22.396 -4.760 -19.742 1.00 53.47 79 CYS A O 1
ATOM 641 N N . GLU A 1 80 ? 23.191 -6.851 -19.968 1.00 51.81 80 GLU A N 1
ATOM 642 C CA . GLU A 1 80 ? 22.210 -7.242 -20.984 1.00 51.81 80 GLU A CA 1
ATOM 643 C C . GLU A 1 80 ? 20.775 -7.093 -20.432 1.00 51.81 80 GLU A C 1
ATOM 645 O O . GLU A 1 80 ? 20.515 -7.432 -19.269 1.00 51.81 80 GLU A O 1
ATOM 650 N N . PRO A 1 81 ? 19.827 -6.599 -21.251 1.00 57.50 81 PRO A N 1
ATOM 651 C CA . PRO A 1 81 ? 18.509 -6.138 -20.803 1.00 57.50 81 PRO A CA 1
ATOM 652 C C . PRO A 1 81 ? 17.642 -7.216 -20.132 1.00 57.50 81 PRO A C 1
ATOM 654 O O . PRO A 1 81 ? 16.690 -6.882 -19.429 1.00 57.50 81 PRO A O 1
ATOM 657 N N . GLU A 1 82 ? 17.972 -8.499 -20.296 1.00 48.50 82 GLU A N 1
ATOM 658 C CA . GLU A 1 82 ? 17.175 -9.617 -19.777 1.00 48.50 82 GLU A CA 1
ATOM 659 C C . GLU A 1 82 ? 17.594 -10.097 -18.380 1.00 48.50 82 GLU A C 1
ATOM 661 O O . GLU A 1 82 ? 16.845 -10.830 -17.736 1.00 48.50 82 GLU A O 1
ATOM 666 N N . ARG A 1 83 ? 18.763 -9.671 -17.881 1.00 49.12 83 ARG A N 1
ATOM 667 C CA . ARG A 1 83 ? 19.339 -10.161 -16.612 1.00 49.12 83 ARG A CA 1
ATOM 668 C C . ARG A 1 83 ? 19.495 -9.082 -15.538 1.00 49.12 83 ARG A C 1
ATOM 670 O O . ARG A 1 83 ? 19.987 -9.358 -14.448 1.00 49.12 83 ARG A O 1
ATOM 677 N N . CYS A 1 84 ? 19.075 -7.855 -15.835 1.00 48.81 84 CYS A N 1
ATOM 678 C CA . CYS A 1 84 ? 19.233 -6.713 -14.946 1.00 48.81 84 CYS A CA 1
ATOM 679 C C . CYS A 1 84 ? 17.973 -6.512 -14.091 1.00 48.81 84 CYS A C 1
ATOM 681 O O . CYS A 1 84 ? 17.112 -5.689 -14.399 1.00 48.81 84 CYS A O 1
ATOM 683 N N . VAL A 1 85 ? 17.850 -7.289 -13.015 1.00 50.03 85 VAL A N 1
ATOM 684 C CA . VAL A 1 85 ? 16.892 -6.999 -11.942 1.00 50.03 85 VAL A CA 1
ATOM 685 C C . VAL A 1 85 ? 17.573 -5.988 -11.031 1.00 50.03 85 VAL A C 1
ATOM 687 O O . VAL A 1 85 ? 18.684 -6.250 -10.581 1.00 50.03 85 VAL A O 1
ATOM 690 N N . GLY A 1 86 ? 16.965 -4.814 -10.840 1.00 50.53 86 GLY A N 1
ATOM 691 C CA . GLY A 1 86 ? 17.521 -3.733 -10.027 1.00 50.53 86 GLY A CA 1
ATOM 692 C C . GLY A 1 86 ? 18.049 -4.268 -8.700 1.00 50.53 86 GLY A C 1
ATOM 693 O O . GLY A 1 86 ? 17.271 -4.671 -7.838 1.00 50.53 86 GLY A O 1
ATOM 694 N N . PHE A 1 87 ? 19.375 -4.316 -8.576 1.00 48.34 87 PHE A N 1
ATOM 695 C CA . PHE A 1 87 ? 20.031 -4.756 -7.358 1.00 48.34 87 PHE A CA 1
ATOM 696 C C . PHE A 1 87 ? 19.643 -3.787 -6.230 1.00 48.34 87 PHE A C 1
ATOM 698 O O . PHE A 1 87 ? 19.720 -2.566 -6.432 1.00 48.34 87 PHE A O 1
ATOM 705 N N . PRO A 1 88 ? 19.259 -4.269 -5.034 1.00 44.50 88 PRO A N 1
ATOM 706 C CA . PRO A 1 88 ? 19.520 -3.477 -3.845 1.00 44.50 88 PRO A CA 1
ATOM 707 C C . PRO A 1 88 ? 21.035 -3.255 -3.817 1.00 44.50 88 PRO A C 1
ATOM 709 O O . PRO A 1 88 ? 21.791 -4.200 -4.027 1.00 44.50 88 PRO A O 1
ATOM 712 N N . ALA A 1 89 ? 21.465 -2.004 -3.663 1.00 42.19 89 ALA A N 1
ATOM 713 C CA . ALA A 1 89 ? 22.873 -1.674 -3.518 1.00 42.19 89 ALA A CA 1
ATOM 714 C C . ALA A 1 89 ? 23.485 -2.580 -2.435 1.00 42.19 89 ALA A C 1
ATOM 716 O O . ALA A 1 89 ? 23.152 -2.436 -1.260 1.00 42.19 89 ALA A O 1
ATOM 717 N N . GLU A 1 90 ? 24.311 -3.548 -2.836 1.00 37.81 90 GLU A N 1
ATOM 718 C CA . GLU A 1 90 ? 25.285 -4.122 -1.920 1.00 37.81 90 GLU A CA 1
ATOM 719 C C . GLU A 1 90 ? 26.396 -3.087 -1.780 1.00 37.81 90 GLU A C 1
ATOM 721 O O . GLU A 1 90 ? 26.931 -2.573 -2.765 1.00 37.81 90 GLU A O 1
ATOM 726 N N . GLU A 1 91 ? 26.622 -2.708 -0.530 1.00 42.56 91 GLU A N 1
ATOM 727 C CA . GLU A 1 91 ? 27.522 -1.645 -0.120 1.00 42.56 91 GLU A CA 1
ATOM 728 C C . GLU A 1 91 ? 28.981 -2.079 -0.303 1.00 42.56 91 GLU A C 1
ATOM 730 O O . GLU A 1 91 ? 29.340 -3.216 0.014 1.00 42.56 91 GLU A O 1
ATOM 735 N N . ALA A 1 92 ? 29.811 -1.154 -0.789 1.00 35.31 92 ALA A N 1
ATOM 736 C CA . ALA A 1 92 ? 31.268 -1.217 -0.728 1.00 35.31 92 ALA A CA 1
ATOM 737 C C . ALA A 1 92 ? 31.781 -0.009 0.060 1.00 35.31 92 ALA A C 1
ATOM 739 O O . ALA A 1 92 ? 31.241 1.100 -0.170 1.00 35.31 92 ALA A O 1
#

Solvent-accessible surface area (backbone atoms only — not comparable to full-atom values): 5813 Å² total; per-residue (Å²): 78,85,92,72,78,41,87,65,98,42,72,68,59,43,44,52,47,19,50,72,34,88,91,25,41,49,36,86,88,80,58,50,34,21,90,40,60,70,60,35,50,52,47,33,54,74,77,34,47,82,26,34,39,80,92,73,72,41,77,41,99,50,34,56,59,46,50,70,70,39,86,87,50,92,73,64,93,85,49,63,88,90,75,63,59,75,71,77,84,79,85,129

Foldseek 3Di:
DVQVPDDDPDPVVVFVCQLPDPSFDAQPVPSTGDRHLVVSLVCCCVPVVQQADPVVSDGHPHQQVVCLPDPPHDDPPPDDSPPCRPDPDPDD

Organism: NCBI:txid47425

Mean predicted aligned error: 10.26 Å

pLDDT: mean 76.56, std 14.64, range [35.31, 92.38]